Protein AF-A0A416D933-F1 (afdb_monomer)

Nearest PDB structures (foldseek):
  7scr-assembly3_F  TM=3.735E-01  e=6.307E-01  Trypanosoma brucei brucei
  6mxb-assembly3_D  TM=3.311E-01  e=1.162E+00  Trypanosoma brucei brucei TREU927
  7scr-assembly2_D  TM=3.423E-01  e=1.243E+00  Trypanosoma brucei brucei
  6mxc-assembly3_E  TM=2.936E-01  e=1.086E+00  Trypanosoma brucei brucei TREU927
  6mxc-assembly1_A  TM=3.520E-01  e=5.172E+00  Trypanosoma brucei brucei TREU927

pLDDT: mean 91.17, std 12.53, range [42.22, 98.19]

Radius of gyration: 12.55 Å; Cα contacts (8 Å, |Δi|>4): 142; chains: 1; bounding box: 28×31×31 Å

Mean predicted aligned error: 3.79 Å

Solvent-accessible surface area (backbone atoms only — not comparable to full-atom values): 4993 Å² total; per-residue (Å²): 134,55,73,68,59,54,54,45,38,60,47,42,29,47,50,53,16,47,55,42,36,76,74,70,32,77,33,38,55,46,75,84,65,87,87,58,87,49,73,33,44,36,39,53,56,84,59,47,21,32,33,70,42,60,40,84,73,77,62,55,73,62,50,49,53,48,21,56,67,38,30,54,93,80,34,45,52,37,69,42,38,27,38,84,99,51,72,80,82

Sequence (89 aa):
MGKMQREKGKRGERELAGILRDYGYNCRRGQQYCGTSGDADVIGLPDVHIEVKRVEDLRLRKALQQASRDARAGEIPVVMHRRNYEPWR

Secondary structure (DSSP, 8-state):
--HHHHHHHHHHHHHHHHHHHHTT---EE----TT-TT--SEE-STTEEEEEEE-SS--HHHHHHHHHHHPPTTPEEEEEEE-TTS---

Foldseek 3Di:
DDPVLVVLLLVQLQVVQVVVVVVVFNKDADDPDDPDQQQARMDRDPQAREHEAAEQDDPPVVSQVSQVVSRDVSHDRDYWYDYPPDDID

Structure (mmCIF, N/CA/C/O backbone):
data_AF-A0A416D933-F1
#
_entry.id   AF-A0A416D933-F1
#
loop_
_atom_site.group_PDB
_atom_site.id
_atom_site.type_symbol
_atom_site.label_atom_id
_atom_site.label_alt_id
_atom_site.label_comp_id
_atom_site.label_asym_id
_atom_site.label_entity_id
_atom_site.label_seq_id
_atom_site.pdbx_PDB_ins_code
_atom_site.Cartn_x
_atom_site.Cartn_y
_atom_site.Cartn_z
_atom_site.occupancy
_atom_site.B_iso_or_equiv
_atom_site.auth_seq_id
_atom_site.auth_comp_id
_atom_site.auth_asym_id
_atom_site.auth_atom_id
_atom_site.pdbx_PDB_model_num
ATOM 1 N N . MET A 1 1 ? 6.294 15.507 -9.439 1.00 67.06 1 MET A N 1
ATOM 2 C CA . MET A 1 1 ? 6.041 14.097 -9.820 1.00 67.06 1 MET A CA 1
ATOM 3 C C . MET A 1 1 ? 5.571 14.071 -11.269 1.00 67.06 1 MET A C 1
ATOM 5 O O . MET A 1 1 ? 4.639 14.802 -11.589 1.00 67.06 1 MET A O 1
ATOM 9 N N . GLY A 1 2 ? 6.236 13.317 -12.148 1.00 87.94 2 GLY A N 1
ATOM 10 C CA . GLY A 1 2 ? 5.912 13.298 -13.584 1.00 87.94 2 GLY A CA 1
ATOM 11 C C . GLY A 1 2 ? 4.624 12.525 -13.904 1.00 87.94 2 GLY A C 1
ATOM 12 O O . GLY A 1 2 ? 4.199 11.676 -13.120 1.00 87.94 2 GLY A O 1
ATOM 13 N N . LYS A 1 3 ? 4.016 12.771 -15.076 1.00 90.94 3 LYS A N 1
ATOM 14 C CA . LYS A 1 3 ? 2.789 12.081 -15.543 1.00 90.94 3 LYS A CA 1
ATOM 15 C C . LYS A 1 3 ? 2.924 10.553 -15.478 1.00 90.94 3 LYS A C 1
ATOM 17 O O . LYS A 1 3 ? 2.045 9.883 -14.949 1.00 90.94 3 LYS A O 1
ATOM 22 N N . MET A 1 4 ? 4.059 10.018 -15.932 1.00 91.19 4 MET A N 1
ATOM 23 C CA . MET A 1 4 ? 4.339 8.577 -15.923 1.00 91.19 4 MET A CA 1
ATOM 24 C C . MET A 1 4 ? 4.348 7.979 -14.508 1.00 91.19 4 MET A C 1
ATOM 26 O O . MET A 1 4 ? 3.796 6.905 -14.292 1.00 91.19 4 MET A O 1
ATOM 30 N N . GLN A 1 5 ? 4.930 8.683 -13.532 1.00 89.19 5 GLN A N 1
ATOM 31 C CA . GLN A 1 5 ? 4.967 8.230 -12.138 1.00 89.19 5 GLN A CA 1
ATOM 32 C C . GLN A 1 5 ? 3.565 8.192 -11.526 1.00 89.19 5 GLN A C 1
ATOM 34 O O . GLN A 1 5 ? 3.213 7.218 -10.866 1.00 89.19 5 GLN A O 1
ATOM 39 N N . ARG A 1 6 ? 2.744 9.214 -11.800 1.00 90.69 6 ARG A N 1
ATOM 40 C CA . ARG A 1 6 ? 1.350 9.264 -11.334 1.00 90.69 6 ARG A CA 1
ATOM 41 C C . ARG A 1 6 ? 0.522 8.115 -11.906 1.00 90.69 6 ARG A C 1
ATOM 43 O O . ARG A 1 6 ? -0.188 7.445 -11.166 1.00 90.69 6 ARG A O 1
ATOM 50 N N . GLU A 1 7 ? 0.640 7.847 -13.205 1.00 94.75 7 GLU A N 1
ATOM 51 C CA . GLU A 1 7 ? -0.071 6.726 -13.831 1.00 94.75 7 GLU A CA 1
ATOM 52 C C . GLU A 1 7 ? 0.454 5.357 -13.364 1.00 94.75 7 GLU A C 1
ATOM 54 O O . GLU A 1 7 ? -0.333 4.418 -13.229 1.00 94.75 7 GLU A O 1
ATOM 59 N N . LYS A 1 8 ? 1.755 5.237 -13.050 1.00 94.50 8 LYS A N 1
ATOM 60 C CA . LYS A 1 8 ? 2.330 4.039 -12.411 1.00 94.50 8 LYS A CA 1
ATOM 61 C C . LYS A 1 8 ? 1.717 3.803 -11.026 1.00 94.50 8 LYS A C 1
ATOM 63 O O . LYS A 1 8 ? 1.318 2.671 -10.757 1.00 94.50 8 LYS A O 1
ATOM 68 N N . GLY A 1 9 ? 1.585 4.847 -10.203 1.00 94.56 9 GLY A N 1
ATOM 69 C CA . GLY A 1 9 ? 0.916 4.790 -8.895 1.00 94.56 9 GLY A CA 1
ATOM 70 C C . GLY A 1 9 ? -0.526 4.301 -9.015 1.00 94.56 9 GLY A C 1
ATOM 71 O O . GLY A 1 9 ? -0.838 3.196 -8.576 1.00 94.56 9 GLY A O 1
ATOM 72 N N . LYS A 1 10 ? -1.347 5.014 -9.798 1.00 94.44 10 LYS A N 1
ATOM 73 C CA . LYS A 1 10 ? -2.753 4.647 -10.051 1.00 94.44 10 LYS A CA 1
ATOM 74 C C . LYS A 1 10 ? -2.933 3.229 -10.596 1.00 94.44 10 LYS A C 1
ATOM 76 O O . LYS A 1 10 ? -3.992 2.626 -10.424 1.00 94.44 10 LYS A O 1
ATOM 81 N N . ARG A 1 11 ? -1.968 2.715 -11.369 1.00 96.19 11 ARG A N 1
ATOM 82 C CA . ARG A 1 11 ? -1.992 1.330 -11.860 1.00 96.19 11 ARG A CA 1
ATOM 83 C C . ARG A 1 11 ? -1.690 0.345 -10.738 1.00 96.19 11 ARG A C 1
ATOM 85 O O . ARG A 1 11 ? -2.380 -0.659 -10.651 1.00 96.19 11 ARG A O 1
ATOM 92 N N . GLY A 1 12 ? -0.696 0.644 -9.902 1.00 96.75 12 GLY A N 1
ATOM 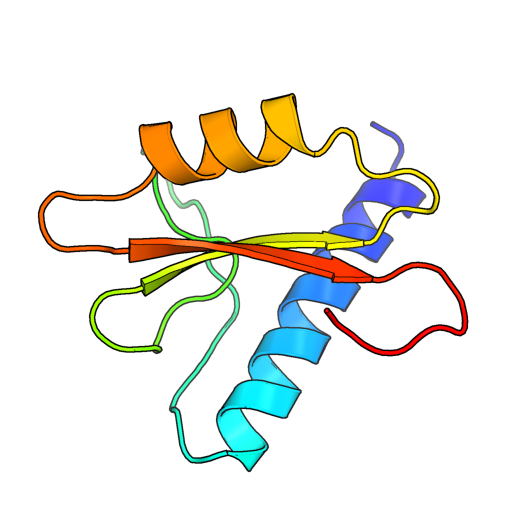93 C CA . GLY A 1 12 ? -0.378 -0.149 -8.716 1.00 96.75 12 GLY A CA 1
ATOM 94 C C . GLY A 1 12 ? -1.568 -0.273 -7.768 1.00 96.75 12 GLY A C 1
ATOM 95 O O . GLY A 1 12 ? -1.925 -1.381 -7.398 1.00 96.75 12 GLY A O 1
ATOM 96 N N . GLU A 1 13 ? -2.243 0.835 -7.467 1.00 96.88 13 GLU A N 1
ATOM 97 C CA . GLU A 1 13 ? -3.401 0.825 -6.562 1.00 96.88 13 GLU A CA 1
ATOM 98 C C . GLU A 1 13 ? -4.560 -0.029 -7.113 1.00 96.88 13 GLU A C 1
ATOM 100 O O . GLU A 1 13 ? -5.170 -0.813 -6.391 1.00 96.88 13 GLU A O 1
ATOM 105 N N . ARG A 1 14 ? -4.850 0.067 -8.422 1.00 96.88 14 ARG A N 1
ATOM 106 C CA . ARG A 1 14 ? -5.881 -0.769 -9.068 1.00 96.88 14 ARG A CA 1
ATOM 107 C C . ARG A 1 14 ? -5.517 -2.252 -9.080 1.00 96.88 14 ARG 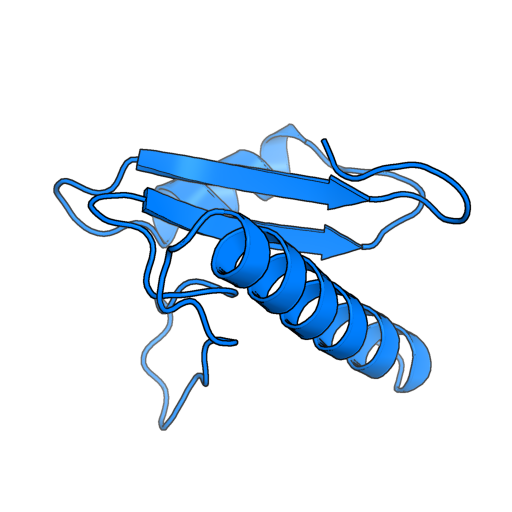A C 1
ATOM 109 O O . ARG A 1 14 ? -6.404 -3.085 -8.927 1.00 96.88 14 ARG A O 1
ATOM 116 N N . GLU A 1 15 ? -4.244 -2.555 -9.312 1.00 97.69 15 GLU A N 1
ATOM 117 C CA . GLU A 1 15 ? -3.717 -3.918 -9.334 1.00 97.69 15 GLU A CA 1
ATOM 118 C C . GLU A 1 15 ? -3.838 -4.566 -7.951 1.00 97.69 15 GLU A C 1
ATOM 120 O O . GLU A 1 15 ? -4.428 -5.636 -7.841 1.00 97.69 15 GLU A O 1
ATOM 125 N N . LEU A 1 16 ? -3.392 -3.876 -6.895 1.00 97.69 16 LEU A N 1
ATOM 126 C CA . LEU A 1 16 ? -3.535 -4.352 -5.519 1.00 97.69 16 LEU A CA 1
ATOM 127 C C . LEU A 1 16 ? -5.006 -4.549 -5.134 1.00 97.69 16 LEU A C 1
ATOM 129 O O . LEU A 1 16 ? -5.360 -5.581 -4.573 1.00 97.69 16 LEU A O 1
ATOM 133 N N . ALA A 1 17 ? -5.879 -3.597 -5.476 1.00 96.88 17 ALA A N 1
ATOM 134 C CA . ALA A 1 17 ? -7.309 -3.749 -5.228 1.00 96.88 17 ALA A CA 1
ATOM 135 C C . ALA A 1 17 ? -7.895 -4.979 -5.946 1.00 96.88 17 ALA A C 1
ATOM 137 O O . ALA A 1 17 ? -8.804 -5.605 -5.418 1.00 96.88 17 ALA A O 1
ATOM 138 N N . GLY A 1 18 ? -7.395 -5.319 -7.141 1.00 97.81 18 GLY A N 1
ATOM 139 C CA . GLY A 1 18 ? -7.753 -6.554 -7.847 1.00 97.81 18 GLY A CA 1
ATOM 140 C C . GLY A 1 18 ? -7.348 -7.802 -7.083 1.00 97.81 18 GLY A C 1
ATOM 141 O O . GLY A 1 18 ? -8.202 -8.633 -6.811 1.00 97.81 18 GLY A O 1
ATOM 142 N N . ILE A 1 19 ? -6.094 -7.863 -6.643 1.00 97.50 19 ILE A N 1
ATOM 143 C CA . ILE A 1 19 ? -5.581 -8.988 -5.856 1.00 97.50 19 ILE A CA 1
ATOM 144 C C . ILE A 1 19 ? -6.411 -9.185 -4.582 1.00 97.50 19 ILE A C 1
ATOM 146 O O . ILE A 1 19 ? -6.826 -10.296 -4.280 1.00 97.50 19 ILE A O 1
ATOM 150 N N . LEU A 1 20 ? -6.713 -8.111 -3.848 1.00 96.88 20 LEU A N 1
ATOM 151 C CA . LEU A 1 20 ? -7.532 -8.202 -2.635 1.00 96.88 20 LEU A CA 1
ATOM 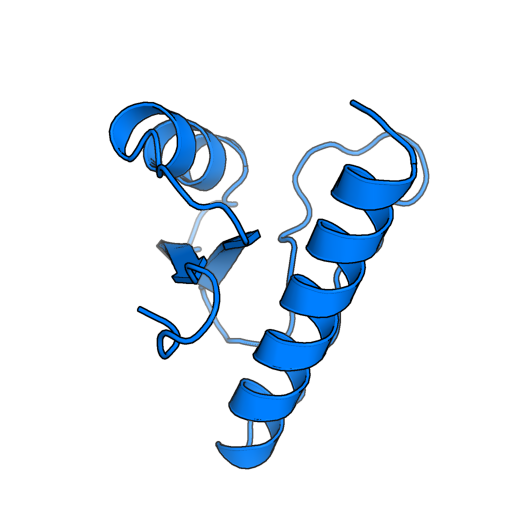152 C C . LEU A 1 20 ? -8.975 -8.655 -2.923 1.00 96.88 20 LEU A C 1
ATOM 154 O O . LEU A 1 20 ? -9.557 -9.360 -2.100 1.00 96.88 20 LEU A O 1
ATOM 158 N N . ARG A 1 21 ? -9.532 -8.319 -4.097 1.00 97.25 21 ARG A N 1
ATOM 159 C CA . ARG A 1 21 ? -10.819 -8.872 -4.554 1.00 97.25 21 ARG A CA 1
ATOM 160 C C . ARG A 1 21 ? -10.755 -10.363 -4.832 1.00 97.25 21 ARG A C 1
ATOM 162 O O . ARG A 1 21 ? -11.702 -11.060 -4.481 1.00 97.25 21 ARG A O 1
ATOM 169 N N . ASP A 1 22 ? -9.650 -10.854 -5.377 1.00 97.50 22 ASP A N 1
ATOM 170 C CA . ASP A 1 22 ? -9.459 -12.292 -5.595 1.00 97.50 22 ASP A CA 1
ATOM 171 C C . ASP A 1 22 ? -9.388 -13.063 -4.261 1.00 97.50 22 ASP A C 1
ATOM 173 O O . ASP A 1 22 ? -9.794 -14.220 -4.190 1.00 97.50 22 ASP A O 1
ATOM 177 N N . TYR A 1 23 ? -8.968 -12.399 -3.176 1.00 96.25 23 TYR A N 1
ATOM 178 C CA . TYR A 1 23 ? -9.048 -12.916 -1.802 1.00 96.25 23 TYR A CA 1
ATOM 179 C C . TYR A 1 23 ? -10.429 -12.751 -1.138 1.00 96.25 23 TYR A C 1
ATOM 181 O O . TYR A 1 23 ? -10.593 -13.116 0.025 1.00 96.25 23 TYR A O 1
ATOM 189 N N . GLY A 1 24 ? -11.429 -12.218 -1.846 1.00 96.56 24 GLY A N 1
ATOM 190 C CA . GLY A 1 24 ? -12.805 -12.080 -1.358 1.00 96.56 24 GLY A CA 1
ATOM 191 C C . GLY A 1 24 ? -13.133 -10.747 -0.679 1.00 96.56 24 GLY A C 1
ATOM 192 O O . GLY A 1 24 ? -14.260 -10.565 -0.218 1.00 96.56 24 GLY A O 1
ATOM 193 N N . TYR A 1 25 ? -12.205 -9.789 -0.636 1.00 96.19 25 TYR A N 1
ATOM 194 C CA . T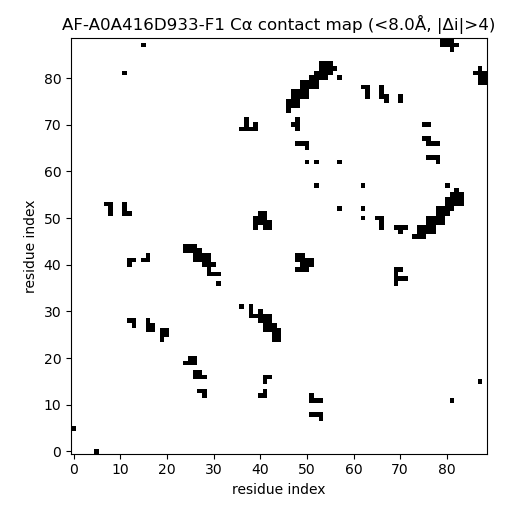YR A 1 25 ? -12.475 -8.458 -0.087 1.00 96.19 25 TYR A CA 1
ATOM 195 C C . TYR A 1 25 ? -13.033 -7.532 -1.164 1.00 96.19 25 TYR A C 1
ATOM 197 O O . TYR A 1 25 ? -12.485 -7.449 -2.257 1.00 96.19 25 TYR A O 1
ATOM 205 N N . ASN A 1 26 ? -14.081 -6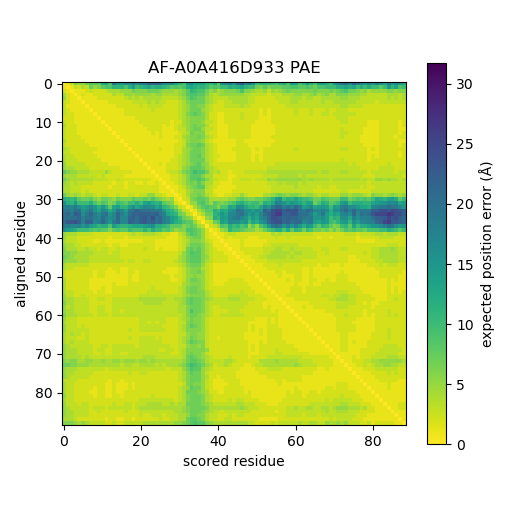.759 -0.874 1.00 94.00 26 ASN A N 1
ATOM 206 C CA . ASN A 1 26 ? -14.645 -5.809 -1.841 1.00 94.00 26 ASN A CA 1
ATOM 207 C C . ASN A 1 26 ? -13.784 -4.533 -1.968 1.00 94.00 26 ASN A C 1
ATOM 209 O O . ASN A 1 26 ? -14.224 -3.417 -1.679 1.00 94.00 26 ASN A O 1
ATOM 213 N N . CYS A 1 27 ? -12.522 -4.705 -2.360 1.00 95.12 27 CYS A N 1
ATOM 214 C CA . CYS A 1 27 ? -11.536 -3.642 -2.403 1.00 95.12 27 CYS A CA 1
ATOM 215 C C . CYS A 1 27 ? -11.617 -2.812 -3.682 1.00 95.12 27 CYS A C 1
ATOM 217 O O . CYS A 1 27 ? -11.772 -3.323 -4.799 1.00 95.12 27 CYS A O 1
ATOM 219 N N . ARG A 1 28 ? -11.409 -1.504 -3.529 1.00 94.12 28 ARG A N 1
ATOM 220 C CA . ARG A 1 28 ? -11.320 -0.543 -4.632 1.00 94.12 28 ARG A CA 1
ATOM 221 C C . ARG A 1 28 ? -10.276 0.524 -4.341 1.00 94.12 28 ARG A C 1
ATOM 223 O O . ARG A 1 28 ? -9.909 0.761 -3.196 1.00 94.12 28 ARG A O 1
ATOM 230 N N . ARG A 1 29 ? -9.826 1.192 -5.400 1.00 93.94 29 ARG A N 1
ATOM 231 C CA . ARG A 1 29 ? -8.928 2.340 -5.281 1.00 93.94 29 ARG A CA 1
ATOM 232 C C . ARG A 1 29 ? -9.619 3.473 -4.522 1.00 93.94 29 ARG A C 1
ATOM 234 O O . ARG A 1 29 ? -10.760 3.807 -4.854 1.00 93.94 29 ARG A O 1
ATOM 241 N N . GLY A 1 30 ? -8.915 4.069 -3.569 1.00 89.50 30 GLY A N 1
ATOM 242 C CA . GLY A 1 30 ? -9.326 5.302 -2.921 1.00 89.50 30 GLY A CA 1
ATOM 243 C C . GLY A 1 30 ? -9.458 6.441 -3.933 1.00 89.50 30 GLY A C 1
ATOM 244 O O . GLY A 1 30 ? -8.806 6.481 -4.987 1.00 89.50 30 GLY A O 1
ATOM 245 N N . GLN A 1 31 ? -10.346 7.377 -3.633 1.00 81.00 31 GLN A N 1
ATOM 246 C CA . GLN A 1 31 ? -10.452 8.625 -4.369 1.00 81.00 31 GLN A CA 1
ATOM 247 C C . GLN A 1 31 ? -10.457 9.751 -3.352 1.00 81.00 31 GLN A C 1
ATOM 249 O O . GLN A 1 31 ? -11.445 9.938 -2.655 1.00 81.00 31 GLN A O 1
ATOM 254 N N . GLN A 1 32 ? -9.369 10.513 -3.304 1.00 66.12 32 GLN A N 1
ATOM 255 C CA . GLN A 1 32 ? -9.343 11.763 -2.558 1.00 66.12 32 GLN A CA 1
ATOM 256 C C . GLN A 1 32 ? -10.281 12.751 -3.264 1.00 66.12 32 GLN A C 1
ATOM 258 O O . GLN A 1 32 ? -9.924 13.341 -4.286 1.00 66.12 32 GLN A O 1
ATOM 263 N N . TYR A 1 33 ? -11.507 12.886 -2.760 1.00 45.91 33 TYR A N 1
ATOM 264 C CA . TYR A 1 33 ? -12.437 13.932 -3.173 1.00 45.91 33 TYR A CA 1
ATOM 265 C C . TYR A 1 33 ? -12.353 15.095 -2.180 1.00 45.91 33 TYR A C 1
ATOM 267 O O . TYR A 1 33 ? -12.416 14.901 -0.974 1.00 45.91 33 TYR A O 1
ATOM 275 N N . CYS A 1 34 ? -12.209 16.314 -2.705 1.00 42.22 34 CYS A N 1
ATOM 276 C CA . CYS A 1 34 ? -12.388 17.575 -1.978 1.00 42.22 34 CYS A CA 1
ATOM 277 C C . CYS A 1 34 ? -11.632 17.716 -0.638 1.00 42.22 34 CYS A C 1
ATOM 279 O O . CYS A 1 34 ? -12.226 17.969 0.404 1.00 42.22 34 CYS A O 1
ATOM 281 N N . GLY A 1 35 ? -10.297 17.653 -0.682 1.00 47.34 35 GLY A N 1
ATOM 282 C CA . GLY A 1 35 ? -9.448 18.304 0.327 1.00 47.34 35 GLY A CA 1
ATOM 283 C C . GLY A 1 35 ? -9.330 17.619 1.691 1.00 47.34 35 GLY A C 1
ATOM 284 O O . GLY A 1 35 ? -8.611 18.132 2.544 1.00 47.34 35 GLY A O 1
ATOM 285 N N . THR A 1 36 ? -9.959 16.463 1.906 1.00 44.34 36 THR A N 1
ATOM 286 C CA . THR A 1 36 ? -9.724 15.645 3.105 1.00 44.34 36 THR A CA 1
ATOM 287 C C . THR A 1 36 ? -8.541 1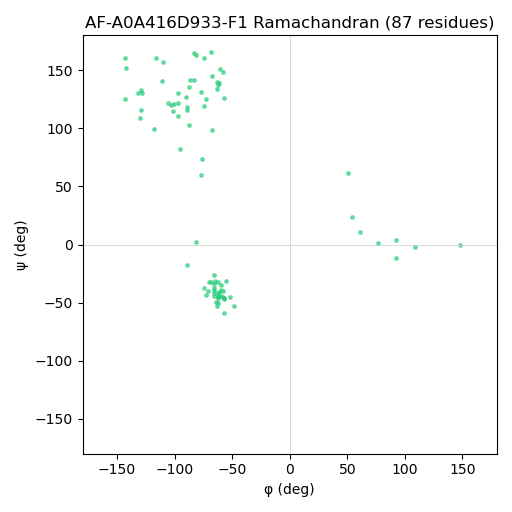4.710 2.850 1.00 44.34 36 THR A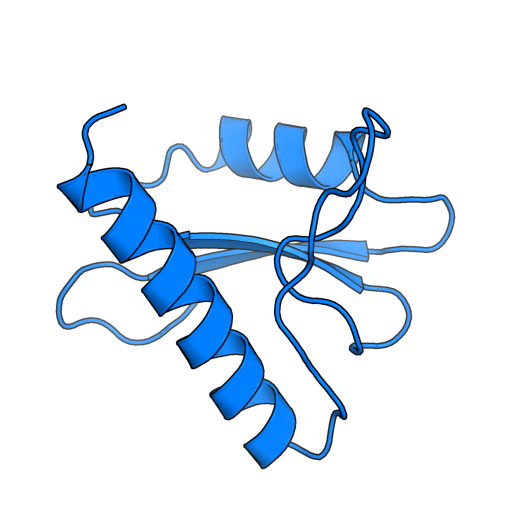 C 1
ATOM 289 O O . THR A 1 36 ? -8.628 13.727 2.118 1.00 44.34 36 THR A O 1
ATOM 292 N N . SER A 1 37 ? -7.381 15.066 3.401 1.00 54.69 37 SER A N 1
ATOM 293 C CA . SER A 1 37 ? -6.196 14.209 3.441 1.00 54.69 37 SER A CA 1
ATOM 294 C C . SER A 1 37 ? -6.406 13.110 4.483 1.00 54.69 37 SER A C 1
ATOM 296 O O . SER A 1 37 ? -6.585 13.437 5.655 1.00 54.69 37 SER A O 1
ATOM 298 N N . GLY A 1 38 ? -6.390 11.840 4.074 1.00 61.38 38 GLY A N 1
ATOM 299 C CA . GLY A 1 38 ? -6.499 10.705 5.003 1.00 61.38 38 GLY A CA 1
ATOM 300 C C . GLY A 1 38 ? -7.211 9.466 4.458 1.00 61.38 38 GLY A C 1
ATOM 301 O O . GLY A 1 38 ? -7.347 8.482 5.174 1.00 61.38 38 GLY A O 1
ATOM 302 N N . ASP A 1 39 ? -7.694 9.484 3.213 1.00 79.19 39 ASP A N 1
ATOM 303 C CA . ASP A 1 39 ? -8.220 8.264 2.600 1.00 79.19 39 ASP A CA 1
ATOM 304 C C . ASP A 1 39 ? -7.075 7.357 2.146 1.00 79.19 39 ASP A C 1
ATOM 306 O O . ASP A 1 39 ? -6.162 7.812 1.452 1.00 79.19 39 ASP A O 1
ATOM 310 N N . ALA A 1 40 ? -7.163 6.079 2.518 1.00 89.50 40 ALA A N 1
ATOM 311 C CA . ALA A 1 40 ? -6.238 5.045 2.080 1.00 89.50 40 ALA A CA 1
ATOM 312 C C . ALA A 1 40 ? -6.216 4.925 0.548 1.00 89.50 40 ALA A C 1
ATOM 314 O O . ALA A 1 40 ? -7.236 5.093 -0.133 1.00 89.50 40 ALA A O 1
ATOM 315 N N . ASP A 1 41 ? -5.060 4.552 0.003 1.00 93.56 41 ASP A N 1
ATOM 316 C CA . ASP A 1 41 ? -4.868 4.350 -1.436 1.00 93.56 41 ASP A CA 1
ATOM 317 C C . ASP A 1 41 ? -5.765 3.223 -1.980 1.00 93.56 41 ASP A C 1
ATOM 319 O O . ASP A 1 41 ? -6.242 3.265 -3.121 1.00 93.56 41 ASP A O 1
ATOM 323 N N . VAL A 1 42 ? -6.033 2.213 -1.148 1.00 95.12 42 VAL A N 1
ATOM 324 C CA . VAL A 1 42 ? -7.000 1.139 -1.395 1.00 95.12 42 VAL A CA 1
ATOM 325 C C . VAL A 1 42 ? -7.878 0.974 -0.159 1.00 95.12 42 VAL A C 1
ATOM 327 O O . VAL A 1 42 ? -7.378 0.847 0.952 1.00 95.12 42 VAL A O 1
ATOM 330 N N . ILE A 1 43 ? -9.192 0.948 -0.368 1.00 93.56 43 ILE A N 1
ATOM 331 C CA . ILE A 1 43 ? -10.206 0.794 0.683 1.00 93.56 43 ILE A CA 1
ATOM 332 C C . ILE A 1 43 ? -10.982 -0.510 0.493 1.00 93.56 43 ILE A C 1
ATOM 334 O O . ILE A 1 43 ? -11.024 -1.047 -0.615 1.00 93.56 43 ILE A O 1
ATOM 338 N N . GLY A 1 44 ? -11.640 -0.984 1.553 1.00 92.50 44 GLY A N 1
ATOM 339 C CA . GLY A 1 44 ? -12.494 -2.182 1.540 1.00 92.50 44 GLY A CA 1
ATOM 340 C C . GLY A 1 44 ? -11.915 -3.389 2.280 1.00 92.50 44 GLY A C 1
ATOM 341 O O . GLY A 1 44 ? -12.593 -4.409 2.374 1.00 92.50 44 GLY A O 1
ATOM 342 N N . LEU A 1 45 ? -10.697 -3.270 2.818 1.00 93.88 45 LEU A N 1
ATOM 343 C CA . LEU A 1 45 ? -10.154 -4.218 3.788 1.00 93.88 45 LEU A CA 1
ATOM 344 C C . LEU A 1 45 ? -10.528 -3.730 5.204 1.00 93.88 45 LEU A C 1
ATOM 346 O O . LEU A 1 45 ? -10.276 -2.558 5.493 1.00 93.88 45 LEU A O 1
ATOM 350 N N . PRO A 1 46 ? -11.157 -4.558 6.060 1.00 93.94 46 PRO A N 1
ATOM 351 C CA . PRO A 1 46 ? -11.560 -4.141 7.405 1.00 93.94 46 PRO A CA 1
ATOM 352 C C . PRO A 1 46 ? -10.361 -3.743 8.266 1.00 93.94 46 PRO A C 1
ATOM 354 O O . PRO A 1 46 ? -9.342 -4.425 8.225 1.00 93.94 46 PRO A O 1
ATOM 357 N N . ASP A 1 47 ? -10.502 -2.663 9.037 1.00 95.12 47 ASP A N 1
ATOM 358 C CA . ASP A 1 47 ? -9.541 -2.204 10.052 1.00 95.12 47 ASP A CA 1
ATOM 359 C C . ASP A 1 47 ? -8.097 -2.004 9.550 1.00 95.12 47 ASP A C 1
ATOM 361 O O . ASP A 1 47 ? -7.150 -2.041 10.333 1.00 95.12 47 ASP A O 1
ATOM 365 N N . VAL A 1 48 ? -7.896 -1.773 8.248 1.00 95.75 48 VAL A N 1
ATOM 366 C CA . VAL A 1 48 ? -6.567 -1.567 7.652 1.00 95.75 48 VAL A CA 1
ATOM 367 C C . VAL A 1 48 ? -6.534 -0.294 6.814 1.00 95.75 48 VAL A C 1
ATOM 369 O O . VAL A 1 48 ? -7.337 -0.108 5.900 1.00 95.75 48 VAL A O 1
ATOM 372 N N . HIS A 1 49 ? -5.523 0.536 7.064 1.00 95.75 49 HIS A N 1
ATOM 373 C CA . HIS A 1 49 ? -5.175 1.674 6.224 1.00 95.75 49 HIS A CA 1
ATOM 374 C C . HIS A 1 49 ? -4.041 1.287 5.271 1.00 95.75 49 HIS A C 1
ATOM 376 O O . HIS A 1 49 ? -2.906 1.076 5.701 1.00 95.75 49 HIS A O 1
ATOM 382 N N . ILE A 1 50 ? -4.333 1.185 3.973 1.00 96.50 50 ILE A N 1
ATOM 383 C CA . ILE A 1 50 ? -3.364 0.746 2.961 1.00 96.50 50 ILE A CA 1
ATOM 384 C C . ILE A 1 50 ? -2.727 1.947 2.255 1.00 96.50 50 ILE A C 1
ATOM 386 O O . ILE A 1 50 ? -3.414 2.704 1.572 1.00 96.50 50 ILE A O 1
ATOM 390 N N . GLU A 1 51 ? -1.400 2.037 2.321 1.00 96.94 51 GLU A N 1
ATOM 391 C CA . GLU A 1 51 ? -0.563 2.933 1.513 1.00 96.94 51 GLU A CA 1
ATOM 392 C C . GLU A 1 51 ? 0.173 2.123 0.431 1.00 96.94 51 GLU A C 1
ATOM 394 O O . GLU A 1 51 ? 0.946 1.208 0.726 1.00 96.94 51 GLU A O 1
ATOM 399 N N . VAL A 1 52 ? -0.017 2.465 -0.842 1.00 97.06 52 VAL A N 1
ATOM 400 C CA . VAL A 1 52 ? 0.529 1.740 -1.994 1.00 97.06 52 VAL A CA 1
ATOM 401 C C . VAL A 1 52 ? 1.767 2.437 -2.543 1.00 97.06 52 VAL A C 1
ATOM 403 O O . VAL A 1 52 ? 1.729 3.553 -3.057 1.00 97.06 52 VAL A O 1
ATOM 406 N N . LYS A 1 53 ? 2.899 1.730 -2.561 1.00 97.25 53 LYS A N 1
ATOM 407 C CA . LYS A 1 53 ? 4.157 2.222 -3.135 1.00 97.25 53 LYS A CA 1
ATOM 408 C C . LYS A 1 53 ? 4.606 1.343 -4.296 1.00 97.25 53 LYS A C 1
ATOM 410 O O . LYS A 1 53 ? 5.259 0.325 -4.109 1.00 97.25 53 LYS A O 1
ATOM 415 N N . ARG A 1 54 ? 4.342 1.773 -5.534 1.00 97.12 54 ARG A N 1
ATOM 416 C CA . ARG A 1 54 ? 4.913 1.137 -6.737 1.00 97.12 54 ARG A CA 1
ATOM 417 C C . ARG A 1 54 ? 6.184 1.858 -7.191 1.00 97.12 54 ARG A C 1
ATOM 419 O O . ARG A 1 54 ? 6.142 2.712 -8.082 1.00 97.12 54 ARG A O 1
ATOM 426 N N . VAL A 1 55 ? 7.311 1.531 -6.567 1.00 96.31 55 VAL A N 1
ATOM 427 C CA . VAL A 1 55 ? 8.604 2.216 -6.743 1.00 96.31 55 VAL A CA 1
ATOM 428 C C . VAL A 1 55 ? 9.768 1.228 -6.721 1.00 96.31 55 VAL A C 1
ATOM 430 O O . VAL A 1 55 ? 9.698 0.198 -6.055 1.00 96.31 55 VAL A O 1
ATOM 433 N N . GLU A 1 56 ? 10.860 1.565 -7.412 1.00 96.00 56 GLU A N 1
ATOM 434 C CA . GLU A 1 56 ? 12.077 0.741 -7.387 1.00 96.00 56 GLU A CA 1
ATOM 435 C C . GLU A 1 56 ? 12.787 0.809 -6.039 1.00 96.00 56 GLU A C 1
ATOM 437 O O . GLU A 1 56 ? 13.369 -0.172 -5.612 1.00 96.00 56 GLU A O 1
ATOM 442 N N . ASP A 1 57 ? 12.735 1.935 -5.336 1.00 96.12 57 ASP A N 1
ATOM 443 C CA . ASP A 1 57 ? 13.368 2.069 -4.026 1.00 96.12 57 ASP A CA 1
ATOM 444 C C . ASP A 1 57 ? 12.373 2.623 -3.010 1.00 96.12 57 ASP A C 1
ATOM 446 O O . ASP A 1 57 ? 11.846 3.732 -3.160 1.00 96.12 57 ASP A O 1
ATOM 450 N N . LEU A 1 58 ? 12.067 1.806 -2.000 1.00 96.75 58 LEU A N 1
ATOM 451 C CA . LEU A 1 58 ? 11.107 2.145 -0.966 1.00 96.75 58 LEU A CA 1
ATOM 452 C C . LEU A 1 58 ? 11.822 2.859 0.175 1.00 96.75 58 LEU A C 1
ATOM 454 O O . LEU A 1 58 ? 12.582 2.270 0.940 1.00 96.75 58 LEU A O 1
ATOM 458 N N . ARG A 1 59 ? 11.456 4.121 0.389 1.00 96.75 59 ARG A N 1
ATOM 459 C CA . ARG A 1 59 ? 11.813 4.847 1.612 1.00 96.75 59 ARG A CA 1
ATOM 460 C C . ARG A 1 59 ? 10.933 4.380 2.773 1.00 96.75 59 ARG A C 1
ATOM 462 O O . ARG A 1 59 ? 10.034 5.108 3.189 1.00 96.75 59 ARG A O 1
ATOM 469 N N . LEU A 1 60 ? 11.204 3.176 3.283 1.00 95.56 60 LEU A N 1
ATOM 470 C CA . LEU A 1 60 ? 10.346 2.440 4.219 1.00 95.56 60 LEU A CA 1
ATOM 471 C C . LEU A 1 60 ? 9.879 3.294 5.402 1.00 95.56 60 LEU A C 1
ATOM 473 O O . LEU A 1 60 ? 8.682 3.439 5.611 1.00 95.56 60 LEU A O 1
ATOM 477 N N . ARG A 1 61 ? 10.807 3.938 6.124 1.00 97.12 61 ARG A N 1
ATOM 478 C CA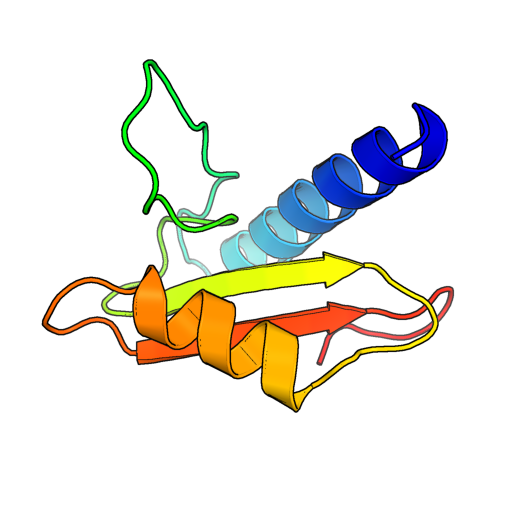 . ARG A 1 61 ? 10.457 4.774 7.288 1.00 97.12 61 ARG A CA 1
ATOM 479 C C . ARG A 1 61 ? 9.497 5.910 6.939 1.00 97.12 61 ARG A C 1
ATOM 481 O O . ARG A 1 61 ? 8.586 6.184 7.706 1.00 97.12 61 ARG A O 1
ATOM 488 N N . LYS A 1 62 ? 9.681 6.555 5.782 1.00 97.19 62 LYS A N 1
ATOM 489 C CA . LYS A 1 62 ? 8.797 7.642 5.333 1.00 97.19 62 LYS A CA 1
ATOM 490 C C . LYS A 1 62 ? 7.423 7.117 4.923 1.00 97.19 62 LYS A C 1
ATOM 492 O O . LYS A 1 62 ? 6.431 7.761 5.226 1.00 97.19 62 LYS A O 1
ATOM 497 N N . ALA A 1 63 ? 7.374 5.967 4.254 1.00 96.25 63 ALA A N 1
ATOM 498 C CA . ALA A 1 63 ? 6.115 5.337 3.870 1.00 96.25 63 ALA A CA 1
ATOM 499 C C . ALA A 1 63 ? 5.316 4.880 5.100 1.00 96.25 63 ALA A C 1
ATOM 501 O O . ALA A 1 63 ? 4.131 5.168 5.182 1.00 96.25 63 ALA A O 1
ATOM 502 N N . LEU A 1 64 ? 5.975 4.256 6.083 1.00 96.31 64 LEU A N 1
ATOM 503 C CA . LEU A 1 64 ? 5.337 3.865 7.343 1.00 96.31 64 LEU A CA 1
ATOM 504 C C . LEU A 1 64 ? 4.826 5.086 8.114 1.00 96.31 64 LEU A C 1
ATOM 506 O O . LEU A 1 64 ? 3.692 5.079 8.562 1.00 96.31 64 LEU A O 1
ATOM 510 N N . GLN A 1 65 ? 5.618 6.160 8.214 1.00 96.44 65 GLN A N 1
ATOM 511 C CA . GLN A 1 65 ? 5.166 7.407 8.845 1.00 96.44 65 GLN A CA 1
ATOM 512 C C . GLN A 1 65 ? 3.949 8.014 8.140 1.00 96.44 65 GLN A C 1
ATOM 514 O O . GLN A 1 65 ? 3.059 8.520 8.815 1.00 96.44 65 GLN A O 1
ATOM 519 N N . GLN A 1 66 ? 3.909 7.969 6.805 1.00 94.19 66 GLN A N 1
ATOM 520 C CA . GLN A 1 66 ? 2.759 8.431 6.030 1.00 94.19 66 GLN A CA 1
ATOM 521 C C . GLN A 1 66 ? 1.518 7.589 6.350 1.00 94.19 66 GLN A C 1
ATOM 523 O O . GLN A 1 66 ? 0.518 8.150 6.783 1.00 94.19 66 GLN A O 1
ATOM 528 N N . ALA A 1 67 ? 1.624 6.261 6.241 1.00 95.25 67 ALA A N 1
ATOM 529 C CA . ALA A 1 67 ? 0.524 5.348 6.538 1.00 95.25 67 ALA A CA 1
ATOM 530 C C . ALA A 1 67 ? 0.018 5.517 7.980 1.00 95.25 67 ALA A C 1
ATOM 532 O O . ALA A 1 67 ? -1.179 5.611 8.205 1.00 95.25 67 ALA A O 1
ATOM 533 N N . SER A 1 68 ? 0.919 5.613 8.963 1.00 95.00 68 SER A N 1
ATOM 534 C CA . SER A 1 68 ? 0.549 5.808 10.371 1.00 95.00 68 SER A CA 1
ATOM 535 C C . SER A 1 68 ? -0.120 7.152 10.649 1.00 95.00 68 SER A C 1
ATOM 537 O O . SER A 1 68 ? -0.960 7.223 11.536 1.00 95.00 68 SER A O 1
ATOM 539 N N . ARG A 1 69 ? 0.268 8.221 9.944 1.00 94.38 69 ARG A N 1
ATOM 540 C CA . ARG A 1 69 ? -0.337 9.548 10.122 1.00 94.38 69 ARG A CA 1
ATOM 541 C C . ARG A 1 69 ? -1.732 9.618 9.506 1.00 94.38 69 ARG A C 1
ATOM 543 O O . ARG A 1 69 ? -2.590 10.308 10.045 1.00 94.38 69 ARG A O 1
ATOM 550 N N . ASP A 1 70 ? -1.911 8.965 8.364 1.00 92.56 70 ASP A N 1
ATOM 551 C CA . ASP A 1 70 ? -3.137 9.045 7.575 1.00 92.56 70 ASP A CA 1
ATOM 552 C C . ASP A 1 70 ? -4.168 7.972 8.009 1.00 92.56 70 ASP A C 1
ATOM 554 O O . ASP A 1 70 ? -5.360 8.135 7.750 1.00 92.56 70 ASP A O 1
ATOM 558 N N . ALA A 1 71 ? -3.738 6.929 8.736 1.00 93.00 71 ALA A N 1
ATOM 559 C CA . ALA A 1 71 ? -4.611 5.935 9.362 1.00 93.00 71 ALA A CA 1
ATOM 560 C C . ALA A 1 71 ? -5.538 6.544 10.422 1.00 93.00 71 ALA A C 1
ATOM 562 O O . ALA A 1 71 ? -5.134 7.354 11.262 1.00 93.00 71 ALA A O 1
ATOM 563 N N . ARG A 1 72 ? -6.799 6.111 10.410 1.00 91.19 72 ARG A N 1
ATOM 564 C CA . ARG A 1 72 ? -7.811 6.512 11.392 1.00 91.19 72 ARG A CA 1
ATOM 565 C C . ARG A 1 72 ? -7.673 5.686 12.670 1.00 91.19 72 ARG A C 1
ATOM 567 O O . ARG A 1 72 ? -7.059 4.622 12.694 1.00 91.19 72 ARG A O 1
ATOM 574 N N . ALA A 1 73 ? -8.279 6.165 13.756 1.00 91.31 73 ALA A N 1
ATOM 575 C CA . ALA A 1 73 ? -8.328 5.410 15.004 1.00 91.31 73 ALA A CA 1
ATOM 576 C C . ALA A 1 73 ? -8.990 4.037 14.778 1.00 91.31 73 ALA A C 1
ATOM 578 O O . ALA A 1 73 ? -10.100 3.969 14.256 1.00 91.31 73 ALA A O 1
ATOM 579 N N . GLY A 1 74 ? -8.302 2.965 15.176 1.00 92.12 74 GLY A N 1
ATOM 580 C CA . GLY A 1 74 ? -8.745 1.582 14.965 1.00 92.12 74 GLY A CA 1
ATOM 581 C C . GLY A 1 74 ? -8.236 0.935 13.674 1.00 92.12 74 GLY A C 1
ATOM 582 O O . GLY A 1 74 ? -8.313 -0.281 13.559 1.00 92.12 74 GLY A O 1
ATOM 583 N N . GLU A 1 75 ? -7.658 1.700 12.743 1.00 95.50 75 GLU A N 1
ATOM 584 C CA . GLU A 1 75 ? -7.028 1.144 11.543 1.00 95.50 75 GLU A CA 1
ATOM 585 C C . GLU A 1 75 ? -5.563 0.760 11.804 1.00 95.50 75 GLU A C 1
ATOM 587 O O . GLU A 1 75 ? -4.806 1.475 12.466 1.00 95.50 75 GLU A O 1
ATOM 592 N N . ILE A 1 76 ? -5.134 -0.360 11.226 1.00 96.94 76 ILE A N 1
ATOM 593 C CA . ILE A 1 76 ? -3.743 -0.803 11.198 1.00 96.94 76 ILE A CA 1
ATOM 594 C C . ILE A 1 76 ? -3.075 -0.212 9.946 1.00 96.94 76 ILE A C 1
ATOM 596 O O . ILE A 1 76 ? -3.491 -0.536 8.830 1.00 96.94 76 ILE A O 1
ATOM 600 N N . PRO A 1 77 ? -2.035 0.632 10.077 1.00 96.75 77 PRO A N 1
ATOM 601 C CA . PRO A 1 77 ? -1.327 1.179 8.927 1.00 96.75 77 PRO A CA 1
ATOM 602 C C . PRO A 1 77 ? -0.460 0.110 8.257 1.00 96.75 77 PRO A C 1
ATOM 604 O O . PRO A 1 77 ? 0.412 -0.489 8.889 1.00 96.75 77 PRO A O 1
ATOM 607 N N . VAL A 1 78 ? -0.658 -0.092 6.957 1.00 97.19 78 VAL A N 1
ATOM 608 C CA . VAL A 1 78 ? 0.074 -1.068 6.144 1.00 97.19 78 VAL A CA 1
ATOM 609 C C . VAL A 1 78 ? 0.622 -0.390 4.897 1.00 97.19 78 VAL A C 1
ATOM 611 O O . VAL A 1 78 ? -0.087 0.318 4.187 1.00 97.19 78 VAL A O 1
ATOM 614 N N . VAL A 1 79 ? 1.897 -0.638 4.604 1.00 97.94 79 VAL A N 1
ATOM 615 C CA . VAL A 1 79 ? 2.526 -0.219 3.348 1.00 97.94 79 VAL A CA 1
ATOM 616 C C . VAL A 1 79 ? 2.634 -1.432 2.441 1.00 97.94 79 VAL A C 1
ATOM 618 O O . VAL A 1 79 ? 3.325 -2.382 2.787 1.00 97.94 79 VAL A O 1
ATOM 621 N N . MET A 1 80 ? 2.004 -1.360 1.272 1.00 97.94 80 MET A N 1
ATOM 622 C CA . MET A 1 80 ? 2.101 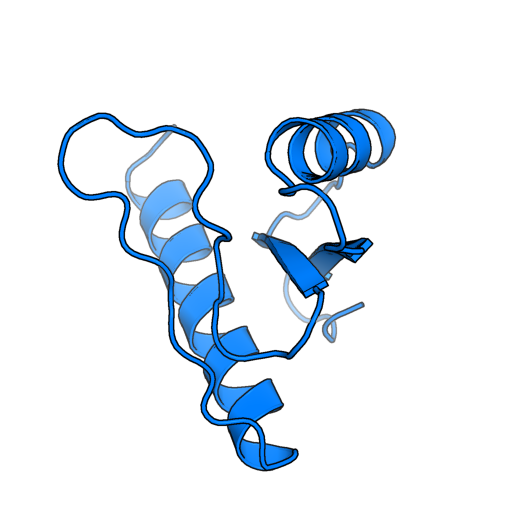-2.373 0.224 1.00 97.94 80 MET A CA 1
ATOM 623 C C . MET A 1 80 ? 3.072 -1.892 -0.849 1.00 97.94 80 MET A C 1
ATOM 625 O O . MET A 1 80 ? 2.830 -0.894 -1.539 1.00 97.94 80 MET A O 1
ATOM 629 N N . HIS A 1 81 ? 4.193 -2.587 -0.997 1.00 98.19 81 HIS A N 1
ATOM 630 C CA . HIS A 1 81 ? 5.278 -2.211 -1.896 1.00 98.19 81 HIS A CA 1
ATOM 631 C C . HIS A 1 81 ? 5.400 -3.179 -3.066 1.00 98.19 81 HIS A C 1
ATOM 633 O O . HIS A 1 81 ? 5.290 -4.394 -2.932 1.00 98.19 81 HIS A O 1
ATOM 639 N N . ARG A 1 82 ? 5.679 -2.622 -4.246 1.00 97.88 82 ARG A N 1
ATOM 640 C CA . ARG A 1 82 ? 6.061 -3.404 -5.418 1.00 97.88 82 ARG A CA 1
ATOM 641 C C . ARG A 1 82 ? 7.122 -2.705 -6.260 1.00 97.88 82 ARG A C 1
ATOM 643 O O . ARG A 1 82 ? 6.913 -1.583 -6.737 1.00 97.88 82 ARG A O 1
ATOM 650 N N . ARG A 1 83 ? 8.225 -3.416 -6.503 1.00 97.12 83 ARG A N 1
ATOM 651 C CA . ARG A 1 83 ? 9.248 -3.075 -7.507 1.00 97.12 83 ARG A CA 1
ATOM 652 C C . ARG A 1 83 ? 8.834 -3.559 -8.893 1.00 97.12 83 ARG A C 1
ATOM 654 O O . ARG A 1 83 ? 7.911 -4.364 -9.029 1.00 97.12 83 ARG A O 1
ATOM 661 N N . ASN A 1 84 ? 9.481 -3.069 -9.950 1.00 94.38 84 ASN A N 1
ATOM 662 C CA . ASN A 1 84 ? 9.205 -3.627 -11.274 1.00 94.38 84 ASN A CA 1
ATOM 663 C C . ASN A 1 84 ? 9.615 -5.101 -11.322 1.00 94.38 84 ASN A C 1
ATOM 665 O O . ASN A 1 84 ? 10.657 -5.470 -10.797 1.00 94.38 84 ASN A O 1
ATOM 669 N N . TYR A 1 85 ? 8.788 -5.916 -11.982 1.00 95.31 85 TYR A N 1
ATOM 670 C CA . TYR A 1 85 ? 9.013 -7.355 -12.178 1.00 95.31 85 TYR A CA 1
ATOM 671 C C . TYR A 1 85 ? 9.088 -8.192 -10.892 1.00 95.31 85 TYR A C 1
ATOM 673 O O . TYR A 1 85 ? 9.405 -9.374 -10.952 1.00 95.31 85 TYR A O 1
ATOM 681 N N . GLU A 1 86 ? 8.724 -7.613 -9.749 1.00 97.19 86 GLU A N 1
ATOM 682 C CA . GLU A 1 86 ? 8.628 -8.313 -8.472 1.00 97.19 86 GLU A CA 1
ATOM 683 C C . GLU A 1 86 ? 7.162 -8.453 -8.024 1.00 97.19 86 GLU A C 1
ATOM 685 O O . GLU A 1 86 ? 6.293 -7.681 -8.470 1.00 97.19 86 GLU A O 1
ATOM 690 N N . PRO A 1 87 ? 6.859 -9.440 -7.160 1.00 96.88 87 PRO A N 1
ATOM 691 C CA . PRO A 1 87 ? 5.558 -9.544 -6.510 1.00 96.88 87 PRO A CA 1
ATOM 692 C C . PRO A 1 87 ? 5.330 -8.406 -5.501 1.00 96.88 87 PRO A C 1
ATOM 694 O O . PRO A 1 87 ? 6.260 -7.699 -5.108 1.00 96.88 87 PRO A O 1
ATOM 697 N N . TRP A 1 88 ? 4.074 -8.246 -5.084 1.00 97.56 88 TRP A N 1
ATOM 698 C CA . TRP A 1 88 ? 3.696 -7.367 -3.975 1.00 97.56 88 TRP A CA 1
ATOM 699 C C . TRP A 1 88 ? 4.228 -7.905 -2.640 1.00 97.56 88 TRP A C 1
ATOM 701 O O . TRP A 1 88 ? 4.284 -9.122 -2.449 1.00 97.56 88 TRP A O 1
ATOM 711 N N . ARG A 1 89 ? 4.618 -6.994 -1.745 1.00 94.62 89 ARG A N 1
ATOM 712 C CA . ARG A 1 89 ? 5.066 -7.266 -0.375 1.00 94.62 89 ARG A CA 1
ATOM 713 C C . ARG A 1 89 ? 4.479 -6.258 0.598 1.00 94.62 89 ARG A C 1
ATOM 715 O O . ARG A 1 89 ? 4.248 -5.105 0.161 1.00 94.62 89 ARG A O 1
#